Protein AF-A0A9Q0ZYQ1-F1 (afdb_monomer_lite)

pLDDT: mean 97.31, std 2.6, range [81.38, 98.81]

Organism: Salix viminalis (NCBI:txid40686)

Secondary structure (DSSP, 8-state):
----S----GGGHHHHHHHHHHHHTTS-HHHHHHHHHHHHHHHSTHHHHHHHHHHHHHHHHTSHHHHHHHHHHHTTS----TTS----

Structure (mmCIF, N/CA/C/O backbone):
data_AF-A0A9Q0ZYQ1-F1
#
_entry.id   AF-A0A9Q0ZYQ1-F1
#
loop_
_atom_site.group_PDB
_atom_site.id
_atom_site.type_symbol
_atom_site.label_atom_id
_atom_site.label_alt_id
_atom_site.label_comp_id
_atom_site.label_asym_id
_atom_site.label_entity_id
_atom_site.label_seq_id
_atom_site.pdbx_PDB_ins_code
_atom_site.Cartn_x
_atom_site.Cartn_y
_atom_site.Cartn_z
_atom_site.occupancy
_atom_site.B_iso_or_equiv
_atom_site.auth_seq_id
_atom_site.auth_comp_id
_atom_site.auth_asym_id
_atom_site.auth_atom_id
_atom_site.pdbx_PDB_model_num
ATOM 1 N N . MET A 1 1 ? -25.896 3.856 12.220 1.00 81.38 1 MET A N 1
ATOM 2 C CA . MET A 1 1 ? -25.075 5.082 12.087 1.00 81.38 1 MET A CA 1
ATOM 3 C C . MET A 1 1 ? -23.605 4.783 11.785 1.00 81.38 1 MET A C 1
ATOM 5 O O . MET A 1 1 ? -22.977 5.650 11.210 1.00 81.38 1 MET A O 1
ATOM 9 N N . GLY A 1 2 ? -23.045 3.608 12.132 1.00 94.94 2 GLY A N 1
ATOM 10 C CA . GLY A 1 2 ? -21.763 3.110 11.582 1.00 94.94 2 GLY A CA 1
ATOM 11 C C . GLY A 1 2 ? -20.495 3.918 11.895 1.00 94.94 2 GLY A C 1
ATOM 12 O O . GLY A 1 2 ? -19.431 3.574 11.406 1.00 94.94 2 GLY A O 1
ATOM 13 N N . LEU A 1 3 ? -20.607 4.978 12.697 1.00 97.38 3 LEU A N 1
ATOM 14 C CA . LEU A 1 3 ? -19.542 5.954 12.931 1.00 97.38 3 LEU A CA 1
ATOM 15 C C . LEU A 1 3 ? -18.413 5.434 13.836 1.00 97.38 3 LEU A C 1
ATOM 17 O O . LEU A 1 3 ? -17.313 5.971 13.808 1.00 97.38 3 LEU A O 1
ATOM 21 N N . VAL A 1 4 ? -18.681 4.403 14.644 1.00 97.81 4 VAL A N 1
ATOM 22 C CA . VAL A 1 4 ? -17.708 3.785 15.556 1.00 97.81 4 VAL A CA 1
ATOM 23 C C . VAL A 1 4 ? -17.643 2.279 15.319 1.00 97.81 4 VAL A C 1
ATOM 25 O O . VAL A 1 4 ? -18.669 1.650 15.058 1.00 97.81 4 VAL A O 1
ATOM 28 N N . ASN A 1 5 ? -16.446 1.695 15.426 1.00 98.06 5 ASN A N 1
ATOM 29 C CA . ASN A 1 5 ? -16.241 0.255 15.233 1.00 98.06 5 ASN A CA 1
ATOM 30 C C . ASN A 1 5 ? -16.650 -0.585 16.454 1.00 98.06 5 ASN A C 1
ATOM 32 O O . ASN A 1 5 ? -17.131 -1.701 16.284 1.00 98.06 5 ASN A O 1
ATOM 36 N N . THR A 1 6 ? -16.446 -0.079 17.676 1.00 98.00 6 THR A N 1
ATOM 37 C CA . THR A 1 6 ? -16.764 -0.783 18.931 1.00 98.00 6 THR A CA 1
ATOM 38 C C . THR A 1 6 ? -17.021 0.202 20.078 1.00 98.00 6 THR A C 1
ATOM 40 O O . THR A 1 6 ? -16.642 1.370 19.987 1.00 98.00 6 THR A O 1
ATOM 43 N N . VAL A 1 7 ? -17.666 -0.263 21.152 1.00 98.12 7 VAL A N 1
ATOM 44 C CA . VAL A 1 7 ? -17.953 0.506 22.376 1.00 98.12 7 VAL A CA 1
ATOM 45 C C . VAL A 1 7 ? -17.489 -0.300 23.586 1.00 98.12 7 VAL A C 1
ATOM 47 O O . VAL A 1 7 ? -17.830 -1.474 23.715 1.00 98.12 7 VAL A O 1
ATOM 50 N N . VAL A 1 8 ? -16.730 0.334 24.482 1.00 98.38 8 VAL A N 1
ATOM 51 C CA . VAL A 1 8 ? -16.186 -0.277 25.706 1.00 98.38 8 VAL A CA 1
ATOM 52 C C . VAL A 1 8 ? -16.364 0.656 26.912 1.00 98.38 8 VAL A C 1
ATOM 54 O O . VAL A 1 8 ? -16.510 1.864 26.712 1.00 98.38 8 VAL A O 1
ATOM 57 N N . PRO A 1 9 ? -16.356 0.139 28.161 1.00 98.62 9 PRO A N 1
ATOM 58 C CA . PRO A 1 9 ? -16.299 0.978 29.359 1.00 98.62 9 PRO A CA 1
ATOM 59 C C . PRO A 1 9 ? -15.094 1.924 29.327 1.00 98.62 9 PRO A C 1
ATOM 61 O O . PRO A 1 9 ? -14.036 1.546 28.823 1.00 98.62 9 PRO A O 1
ATOM 64 N N . LEU A 1 10 ? -15.240 3.125 29.897 1.00 98.50 10 LEU A N 1
ATOM 65 C CA . LEU A 1 10 ? -14.194 4.156 29.891 1.00 98.50 10 LEU A CA 1
ATOM 66 C C . LEU A 1 10 ? -12.858 3.630 30.439 1.00 98.50 10 LEU A C 1
ATOM 68 O O . LEU A 1 10 ? -11.822 3.843 29.814 1.00 98.50 10 LEU A O 1
ATOM 72 N N . ASP A 1 11 ? -12.904 2.863 31.530 1.00 98.56 11 ASP A N 1
ATOM 73 C CA . ASP A 1 11 ? -11.722 2.282 32.184 1.00 98.56 11 ASP A CA 1
ATOM 74 C C . ASP A 1 11 ? -10.956 1.284 31.291 1.00 98.56 11 ASP A C 1
ATOM 76 O O . ASP A 1 11 ? -9.775 1.029 31.513 1.00 98.56 11 ASP A O 1
ATOM 80 N N . ASN A 1 12 ? -11.600 0.753 30.243 1.00 98.50 12 ASN A N 1
ATOM 81 C CA . ASN A 1 12 ? -11.018 -0.218 29.311 1.00 98.50 12 ASN A CA 1
ATOM 82 C C . ASN A 1 12 ? -10.648 0.396 27.948 1.00 98.50 12 ASN A C 1
ATOM 84 O O . ASN A 1 12 ? -10.149 -0.321 27.075 1.00 98.50 12 ASN A O 1
ATOM 88 N N . LEU A 1 13 ? -10.898 1.694 27.731 1.00 98.75 13 LEU A N 1
ATOM 89 C CA . LEU A 1 13 ? -10.747 2.341 26.423 1.00 98.75 13 LEU A CA 1
ATOM 90 C C . LEU A 1 13 ? -9.327 2.201 25.861 1.00 98.75 13 LEU A C 1
ATOM 92 O O . LEU A 1 13 ? -9.148 1.805 24.707 1.00 98.75 13 LEU A O 1
ATOM 96 N N . GLU A 1 14 ? -8.311 2.485 26.677 1.00 98.69 14 GLU A N 1
ATOM 97 C CA . GLU A 1 14 ? -6.913 2.369 26.253 1.00 98.69 14 GLU A CA 1
ATOM 98 C C . GLU A 1 14 ? -6.529 0.908 25.989 1.00 98.69 14 GLU A C 1
ATOM 100 O O . GLU A 1 14 ? -5.894 0.606 24.978 1.00 98.69 14 GLU A O 1
ATOM 105 N N . GLN A 1 15 ? -6.967 -0.013 26.853 1.00 98.75 15 GLN A N 1
ATOM 106 C CA . GLN A 1 15 ? -6.653 -1.433 26.721 1.00 98.75 15 GLN A CA 1
ATOM 107 C C . GLN A 1 15 ? -7.185 -2.012 25.404 1.00 98.75 15 GLN A C 1
ATOM 109 O O . GLN A 1 15 ? -6.437 -2.693 24.693 1.00 98.75 15 GLN A O 1
ATOM 114 N N . GLU A 1 16 ? -8.445 -1.728 25.054 1.00 98.69 16 GLU A N 1
ATOM 115 C CA . GLU A 1 16 ? -9.023 -2.199 23.790 1.00 98.69 16 GLU A CA 1
ATOM 116 C C . GLU A 1 16 ? -8.360 -1.502 22.591 1.00 98.69 16 GLU A C 1
ATOM 118 O O . GLU A 1 16 ? -8.018 -2.163 21.612 1.00 98.69 16 GLU A O 1
ATOM 123 N N . THR A 1 17 ? -8.062 -0.202 22.687 1.00 98.81 17 THR A N 1
ATOM 124 C CA . THR A 1 17 ? -7.363 0.535 21.616 1.00 98.81 17 THR A CA 1
ATOM 125 C C . THR A 1 17 ? -5.982 -0.065 21.327 1.00 98.81 17 THR A C 1
ATOM 127 O O . THR A 1 17 ? -5.648 -0.370 20.179 1.00 98.81 17 THR A O 1
ATOM 130 N N . VAL A 1 18 ? -5.172 -0.300 22.364 1.00 98.81 18 VAL A N 1
ATOM 131 C CA . VAL A 1 18 ? -3.826 -0.879 22.224 1.00 98.81 18 VAL A CA 1
ATOM 132 C C . VAL A 1 18 ? -3.888 -2.309 21.690 1.00 98.81 18 VAL A C 1
ATOM 134 O O . VAL A 1 18 ? -3.016 -2.709 20.913 1.00 98.81 18 VAL A O 1
ATOM 137 N N . LYS A 1 19 ? -4.906 -3.086 22.071 1.00 98.81 19 LYS A N 1
ATOM 138 C CA . LYS A 1 19 ? -5.135 -4.422 21.512 1.00 98.81 19 LYS A CA 1
ATOM 139 C C . LYS A 1 19 ? -5.319 -4.361 19.991 1.00 98.81 19 LYS A C 1
ATOM 141 O O . LYS A 1 19 ? -4.595 -5.064 19.290 1.00 98.81 19 LYS A O 1
ATOM 146 N N . TRP A 1 20 ? -6.171 -3.472 19.480 1.00 98.81 20 TRP A N 1
ATOM 147 C CA . TRP A 1 20 ? -6.371 -3.299 18.034 1.00 98.81 20 TRP A CA 1
ATOM 148 C C . TRP A 1 20 ? -5.090 -2.847 17.325 1.00 98.81 20 TRP A C 1
ATOM 150 O O . TRP A 1 20 ? -4.711 -3.413 16.299 1.00 98.81 20 TRP A O 1
ATOM 160 N N . CYS A 1 21 ? -4.353 -1.892 17.904 1.00 98.75 21 CYS A N 1
ATOM 161 C CA . CYS A 1 21 ? -3.050 -1.480 17.374 1.00 98.75 21 CYS A CA 1
ATOM 162 C C . CYS A 1 21 ? -2.078 -2.666 17.268 1.00 98.75 21 CYS A C 1
ATOM 164 O O . CYS A 1 21 ? -1.407 -2.835 16.249 1.00 98.75 21 CYS A O 1
ATOM 166 N N . ARG A 1 22 ? -2.017 -3.522 18.296 1.00 98.69 22 ARG A N 1
ATOM 167 C CA . ARG A 1 22 ? -1.171 -4.726 18.296 1.00 98.69 22 ARG A CA 1
ATOM 168 C C . ARG A 1 22 ? -1.613 -5.757 17.264 1.00 98.69 22 ARG A C 1
ATOM 170 O O . ARG A 1 22 ? -0.756 -6.465 16.747 1.00 98.69 22 ARG A O 1
ATOM 177 N N . GLU A 1 23 ? -2.904 -5.864 16.972 1.00 98.69 23 GLU A N 1
ATOM 178 C CA . GLU A 1 23 ? -3.409 -6.728 15.901 1.00 98.69 23 GLU A CA 1
ATOM 179 C C . GLU A 1 23 ? -2.982 -6.205 14.521 1.00 98.69 23 GLU A C 1
ATOM 181 O O . GLU A 1 23 ? -2.474 -6.979 13.712 1.00 98.69 23 GLU A O 1
ATOM 186 N N . ILE A 1 24 ? -3.065 -4.890 14.283 1.00 98.69 24 ILE A N 1
ATOM 187 C CA . ILE A 1 24 ? -2.588 -4.258 13.039 1.00 98.69 24 ILE A CA 1
ATOM 188 C C . ILE A 1 24 ? -1.077 -4.458 12.859 1.00 98.69 24 ILE A C 1
ATOM 190 O O . ILE A 1 24 ? -0.634 -4.801 11.763 1.00 98.69 24 ILE A O 1
ATOM 194 N N . LEU A 1 25 ? -0.290 -4.301 13.930 1.00 98.56 25 LEU A N 1
ATOM 195 C CA . LEU A 1 25 ? 1.173 -4.445 13.901 1.00 98.56 25 LEU A CA 1
ATOM 196 C C . LEU A 1 25 ? 1.663 -5.858 13.546 1.00 98.56 25 LEU A C 1
ATOM 198 O O . LEU A 1 25 ? 2.829 -6.020 13.197 1.00 98.56 25 LEU A O 1
ATOM 202 N N . ARG A 1 26 ? 0.802 -6.880 13.621 1.00 98.44 26 ARG A N 1
ATOM 203 C CA . ARG A 1 26 ? 1.139 -8.248 13.187 1.00 98.44 26 ARG A CA 1
ATOM 204 C C . ARG A 1 26 ? 1.021 -8.444 11.673 1.00 98.44 26 ARG A C 1
ATOM 206 O O . ARG A 1 26 ? 1.461 -9.473 11.168 1.00 98.44 26 ARG A O 1
ATOM 213 N N . ASN A 1 27 ? 0.429 -7.491 10.955 1.00 98.62 27 ASN A N 1
ATOM 214 C CA . ASN A 1 27 ? 0.193 -7.581 9.516 1.00 98.62 27 ASN A CA 1
ATOM 215 C C . ASN A 1 27 ? 1.321 -6.926 8.707 1.00 98.62 27 ASN A C 1
ATOM 217 O O . ASN A 1 27 ? 2.113 -6.143 9.227 1.00 98.62 27 ASN A O 1
ATOM 221 N N . SER A 1 28 ? 1.374 -7.216 7.402 1.00 98.38 28 SER A N 1
ATOM 222 C CA . SER A 1 28 ? 2.342 -6.599 6.483 1.00 98.38 28 SER A CA 1
ATOM 223 C C . SER A 1 28 ? 2.131 -5.079 6.390 1.00 98.38 28 SER A C 1
ATOM 225 O O . SER A 1 28 ? 1.083 -4.651 5.892 1.00 98.38 28 SER A O 1
ATOM 227 N N . PRO A 1 29 ? 3.120 -4.241 6.769 1.00 98.25 29 PRO A N 1
ATOM 228 C CA . PRO A 1 29 ? 2.994 -2.787 6.660 1.00 98.25 29 PRO A CA 1
ATOM 229 C C . PRO A 1 29 ? 2.780 -2.317 5.214 1.00 98.25 29 PRO A C 1
ATOM 231 O O . PRO A 1 29 ? 2.024 -1.377 4.968 1.00 98.25 29 PRO A O 1
ATOM 234 N N . THR A 1 30 ? 3.395 -3.005 4.243 1.00 97.88 30 THR A N 1
ATOM 235 C CA . THR A 1 30 ? 3.212 -2.733 2.810 1.00 97.88 30 THR A CA 1
ATOM 236 C C . THR A 1 30 ? 1.783 -3.031 2.362 1.00 97.88 30 THR A C 1
ATOM 238 O O . THR A 1 30 ? 1.194 -2.236 1.634 1.00 97.88 30 THR A O 1
ATOM 241 N N . ALA A 1 31 ? 1.188 -4.134 2.823 1.00 98.31 31 ALA A N 1
ATOM 242 C CA . ALA A 1 31 ? -0.197 -4.451 2.483 1.00 98.31 31 ALA A CA 1
ATOM 243 C C . ALA A 1 31 ? -1.165 -3.420 3.081 1.00 98.31 31 ALA A C 1
ATOM 245 O O . ALA A 1 31 ? -2.032 -2.912 2.373 1.00 98.31 31 ALA A O 1
ATOM 246 N N . ILE A 1 32 ? -0.974 -3.050 4.353 1.00 98.50 32 ILE A N 1
ATOM 247 C CA . ILE A 1 32 ? -1.825 -2.071 5.042 1.00 98.50 32 ILE A CA 1
ATOM 248 C C . ILE A 1 32 ? -1.803 -0.709 4.337 1.00 98.50 32 ILE A C 1
ATOM 250 O O . ILE A 1 32 ? -2.867 -0.136 4.100 1.00 98.50 32 ILE A O 1
ATOM 254 N N . ARG A 1 33 ? -0.626 -0.195 3.945 1.00 98.06 33 ARG A N 1
ATOM 255 C CA . ARG A 1 33 ? -0.557 1.099 3.239 1.00 98.06 33 ARG A CA 1
ATOM 256 C C . ARG A 1 33 ? -1.218 1.060 1.858 1.00 98.06 33 ARG A C 1
ATOM 258 O O . ARG A 1 33 ? -1.902 2.013 1.503 1.00 98.06 33 ARG A O 1
ATOM 265 N N . VAL A 1 34 ? -1.057 -0.033 1.103 1.00 98.31 34 VAL A N 1
ATOM 266 C CA . VAL A 1 34 ? -1.686 -0.183 -0.222 1.00 98.31 34 VAL A CA 1
ATOM 267 C C . VAL A 1 34 ? -3.203 -0.238 -0.076 1.00 98.31 34 VAL A C 1
ATOM 269 O O . VAL A 1 34 ? -3.904 0.502 -0.763 1.00 98.31 34 VAL A O 1
ATOM 272 N N . LEU A 1 35 ? -3.708 -1.044 0.863 1.00 98.44 35 LEU A N 1
ATOM 273 C CA . LEU A 1 35 ? -5.142 -1.155 1.134 1.00 98.44 35 LEU A CA 1
ATOM 274 C C . LEU A 1 35 ? -5.746 0.182 1.566 1.00 98.44 35 LEU A C 1
ATOM 276 O O . LEU A 1 35 ? -6.795 0.556 1.055 1.00 98.44 35 LEU A O 1
ATOM 280 N N . LYS A 1 36 ? -5.067 0.939 2.437 1.00 98.38 36 LYS A N 1
ATOM 281 C CA . LYS A 1 36 ? -5.518 2.283 2.820 1.00 98.38 36 LYS A CA 1
ATOM 282 C C . LYS A 1 36 ? -5.629 3.210 1.605 1.00 98.38 36 LYS A C 1
ATOM 284 O O . LYS A 1 36 ? -6.675 3.820 1.418 1.00 98.38 36 LYS A O 1
ATOM 289 N N . SE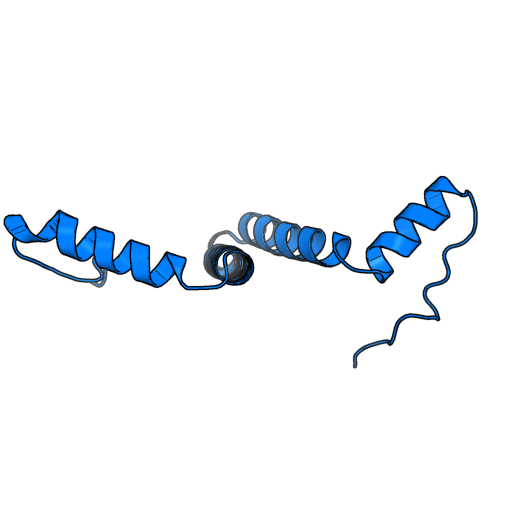R A 1 37 ? -4.602 3.260 0.752 1.00 98.06 37 SER A N 1
ATOM 290 C CA . SER A 1 37 ? -4.645 4.090 -0.462 1.00 98.06 37 SER A CA 1
ATOM 291 C C . SER A 1 37 ? -5.720 3.641 -1.458 1.00 98.06 37 SER A C 1
ATOM 293 O O . SER A 1 37 ? -6.341 4.473 -2.107 1.00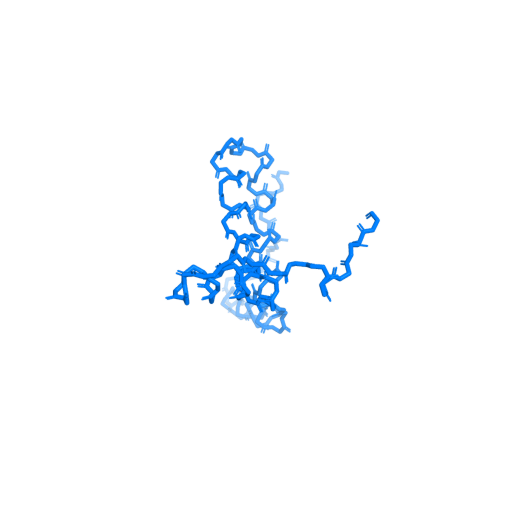 98.06 37 SER A O 1
ATOM 295 N N . ALA A 1 38 ? -5.991 2.335 -1.550 1.00 97.88 38 ALA A N 1
ATOM 296 C CA . ALA A 1 38 ? -7.051 1.803 -2.400 1.00 97.88 38 ALA A CA 1
ATOM 297 C C . ALA A 1 38 ? -8.450 2.176 -1.884 1.00 97.88 38 ALA A C 1
ATOM 299 O O . ALA A 1 38 ? -9.322 2.487 -2.687 1.00 97.88 38 ALA A O 1
ATOM 300 N N . LEU A 1 39 ? -8.651 2.179 -0.560 1.00 97.94 39 LEU A N 1
ATOM 301 C CA . LEU A 1 39 ? -9.894 2.647 0.057 1.00 97.94 39 LEU A CA 1
ATOM 302 C C . LEU A 1 39 ? -10.099 4.150 -0.185 1.00 97.94 39 LEU A C 1
ATOM 304 O O . LEU A 1 39 ? -11.174 4.539 -0.627 1.00 97.94 39 LEU A O 1
ATOM 308 N N . ASN A 1 40 ? -9.062 4.973 0.010 1.00 96.88 40 ASN A N 1
ATOM 309 C CA . ASN A 1 40 ? -9.119 6.416 -0.265 1.00 96.88 40 ASN A CA 1
ATOM 310 C C . ASN A 1 40 ? -9.426 6.720 -1.744 1.00 96.88 40 ASN A C 1
ATOM 312 O O . ASN A 1 40 ? -10.168 7.646 -2.055 1.00 96.88 40 ASN A O 1
ATOM 316 N N . ALA A 1 41 ? -8.882 5.927 -2.676 1.00 97.56 41 ALA A N 1
ATOM 317 C CA . ALA A 1 41 ? -9.054 6.132 -4.117 1.00 97.56 41 ALA A CA 1
ATOM 318 C C . ALA A 1 41 ? -10.505 6.062 -4.610 1.00 97.56 41 ALA A C 1
ATOM 320 O O . ALA A 1 41 ? -10.790 6.587 -5.686 1.00 97.56 41 ALA A O 1
ATOM 321 N N . VAL A 1 42 ? -11.409 5.442 -3.847 1.00 96.50 42 VAL A N 1
ATOM 322 C CA . VAL A 1 42 ? -12.838 5.389 -4.185 1.00 96.50 42 VAL A CA 1
ATOM 323 C C . VAL A 1 42 ? -13.475 6.777 -4.105 1.00 96.50 42 VAL A C 1
ATOM 325 O O . VAL A 1 42 ? -14.251 7.137 -4.989 1.00 96.50 42 VAL A O 1
ATOM 328 N N . ASP A 1 43 ? -13.107 7.563 -3.092 1.00 96.88 43 ASP A N 1
ATOM 329 C CA . ASP A 1 43 ? -13.761 8.836 -2.777 1.00 96.88 43 ASP A CA 1
ATOM 330 C C . ASP A 1 43 ? -12.926 10.055 -3.215 1.00 96.88 43 ASP A C 1
ATOM 332 O O . ASP A 1 43 ? -13.478 11.077 -3.624 1.00 96.88 43 ASP A O 1
ATOM 336 N N . ASP A 1 44 ? -11.593 9.938 -3.217 1.00 97.06 44 ASP A N 1
ATOM 337 C CA . ASP A 1 44 ? -10.670 11.056 -3.479 1.00 97.06 44 ASP A CA 1
ATOM 338 C C . ASP A 1 44 ? -10.326 11.245 -4.973 1.00 97.06 44 ASP A C 1
ATOM 340 O O . ASP A 1 44 ? -9.527 12.116 -5.346 1.00 97.06 44 ASP A O 1
ATOM 344 N N . GLY A 1 45 ? -10.884 10.409 -5.855 1.00 95.00 45 GLY A N 1
ATOM 345 C CA . GLY A 1 45 ? -10.661 10.464 -7.300 1.00 95.00 45 GLY A CA 1
ATOM 346 C C . GLY A 1 45 ? -9.173 10.446 -7.673 1.00 95.00 45 GLY A C 1
ATOM 347 O O . GLY A 1 45 ? -8.421 9.552 -7.286 1.00 95.00 45 GLY A O 1
ATOM 348 N N . HIS A 1 46 ? -8.716 11.448 -8.434 1.00 97.12 46 HIS A N 1
ATOM 349 C CA . HIS A 1 46 ? -7.319 11.523 -8.883 1.00 97.12 46 HIS A CA 1
ATOM 350 C C . HIS A 1 46 ? -6.303 11.641 -7.738 1.00 97.12 46 HIS A C 1
ATOM 352 O O . HIS A 1 46 ? -5.179 11.165 -7.893 1.00 97.12 46 HIS A O 1
ATOM 358 N N . ALA A 1 47 ? -6.670 12.243 -6.603 1.00 97.56 47 ALA A N 1
ATOM 359 C CA . ALA A 1 47 ? -5.761 12.353 -5.464 1.00 97.56 47 ALA A CA 1
ATOM 360 C C . ALA A 1 47 ? -5.511 10.977 -4.824 1.00 97.56 47 ALA A C 1
ATOM 362 O O . ALA A 1 47 ? -4.362 10.593 -4.605 1.00 97.56 47 ALA A O 1
ATOM 363 N N . GLY A 1 48 ? -6.562 10.178 -4.626 1.00 96.94 48 GLY A N 1
ATOM 364 C CA . GLY A 1 48 ? -6.401 8.818 -4.110 1.00 96.94 48 GLY A CA 1
ATOM 365 C C . GLY A 1 48 ? -5.720 7.875 -5.113 1.00 96.94 48 GLY A C 1
ATOM 366 O O . GLY A 1 48 ? -4.869 7.070 -4.727 1.00 96.94 48 GLY A O 1
ATOM 367 N N . LEU A 1 49 ? -5.980 8.033 -6.421 1.00 98.00 49 LEU A N 1
ATOM 368 C CA . LEU A 1 49 ? -5.223 7.317 -7.460 1.00 98.00 49 LEU A CA 1
ATOM 369 C C . LEU A 1 49 ? -3.731 7.669 -7.441 1.00 98.00 49 LEU A C 1
ATOM 371 O O . LEU A 1 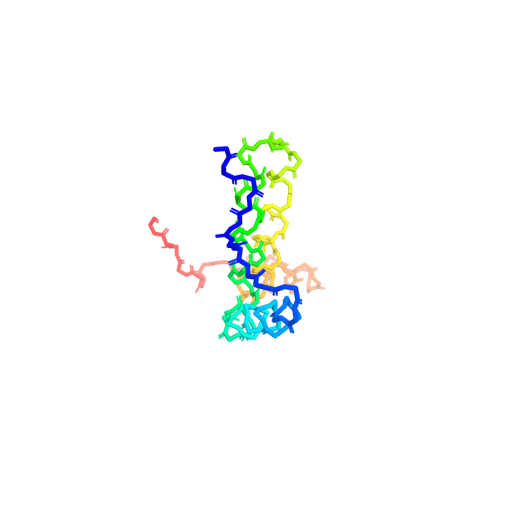49 ? -2.899 6.790 -7.666 1.00 98.00 49 LEU A O 1
ATOM 375 N N . GLN A 1 50 ? -3.377 8.923 -7.152 1.00 98.31 50 GLN A N 1
ATOM 376 C CA . GLN A 1 50 ? -1.984 9.350 -7.034 1.00 98.31 50 GLN A CA 1
ATOM 377 C C . GLN A 1 50 ? -1.280 8.683 -5.841 1.00 98.31 50 GLN A C 1
ATOM 379 O O . GLN A 1 50 ? -0.138 8.241 -5.989 1.00 98.31 50 GLN A O 1
ATOM 384 N N . GLU A 1 51 ? -1.951 8.534 -4.695 1.00 98.00 51 GLU A N 1
ATOM 385 C CA . GLU A 1 51 ? -1.408 7.792 -3.547 1.00 98.00 51 GLU A CA 1
ATOM 386 C C . GLU A 1 51 ? -1.191 6.307 -3.890 1.00 98.00 51 GLU A C 1
ATOM 388 O O . GLU A 1 51 ? -0.105 5.757 -3.665 1.00 98.00 51 GLU A O 1
ATOM 393 N N . LEU A 1 52 ? -2.199 5.665 -4.490 1.00 98.00 52 LEU A N 1
ATOM 394 C CA . LEU A 1 52 ? -2.136 4.254 -4.875 1.00 98.00 52 LEU A CA 1
ATOM 395 C C . LEU A 1 52 ? -1.040 3.994 -5.921 1.00 98.00 52 LEU A C 1
ATOM 397 O O . LEU A 1 52 ? -0.212 3.098 -5.743 1.00 98.00 52 LEU A O 1
ATOM 401 N N . ALA A 1 53 ? -0.981 4.806 -6.980 1.00 98.31 53 ALA A N 1
ATOM 402 C CA . ALA A 1 53 ? 0.047 4.706 -8.015 1.00 98.31 53 ALA A CA 1
ATOM 403 C C . ALA A 1 53 ? 1.455 4.972 -7.455 1.00 98.31 53 ALA A C 1
ATOM 405 O O . ALA A 1 53 ? 2.419 4.317 -7.864 1.00 98.31 53 ALA A O 1
ATOM 406 N N . GLY A 1 54 ? 1.580 5.879 -6.480 1.00 98.31 54 GLY A N 1
ATOM 407 C CA . GLY A 1 54 ? 2.829 6.124 -5.760 1.00 98.31 54 GLY A CA 1
ATOM 408 C C . GLY A 1 54 ? 3.313 4.891 -4.992 1.00 98.31 54 GLY A C 1
ATOM 409 O O . GLY A 1 54 ? 4.484 4.519 -5.098 1.00 98.31 54 GLY A O 1
ATOM 410 N N . ASN A 1 55 ? 2.412 4.201 -4.283 1.00 98.25 55 ASN A N 1
ATOM 411 C CA . ASN A 1 55 ? 2.728 2.938 -3.610 1.00 98.25 55 ASN A CA 1
ATOM 412 C C . ASN A 1 55 ? 3.134 1.840 -4.612 1.00 98.25 55 ASN A C 1
ATOM 414 O O . ASN A 1 55 ? 4.123 1.144 -4.379 1.00 98.25 55 ASN A O 1
ATOM 418 N N . THR A 1 56 ? 2.435 1.714 -5.745 1.00 97.69 56 THR A N 1
ATOM 419 C CA . THR A 1 56 ? 2.794 0.748 -6.802 1.00 97.69 56 THR A CA 1
ATOM 420 C C . THR A 1 56 ? 4.164 1.056 -7.413 1.00 97.69 56 THR A C 1
ATOM 422 O O . THR A 1 56 ? 4.968 0.144 -7.597 1.00 97.69 56 THR A O 1
ATOM 425 N N . THR A 1 57 ? 4.479 2.331 -7.655 1.00 98.06 57 THR A N 1
ATOM 426 C CA . THR A 1 57 ? 5.796 2.758 -8.164 1.00 98.06 57 THR A CA 1
ATOM 427 C C . THR A 1 57 ? 6.912 2.423 -7.175 1.00 98.06 57 THR A C 1
ATOM 429 O O . THR A 1 57 ? 7.960 1.915 -7.571 1.00 98.06 57 THR A O 1
ATOM 432 N N . LEU A 1 58 ? 6.681 2.646 -5.876 1.00 97.44 58 LEU A N 1
ATOM 433 C CA . LEU A 1 58 ? 7.632 2.278 -4.826 1.00 97.44 58 LEU A CA 1
ATOM 434 C C . LEU A 1 58 ? 7.908 0.767 -4.813 1.00 97.44 58 LEU A C 1
ATOM 436 O O . LEU A 1 58 ? 9.063 0.360 -4.698 1.00 97.44 58 LEU A O 1
ATOM 440 N N . ILE A 1 59 ? 6.866 -0.060 -4.953 1.00 97.50 59 ILE A N 1
ATOM 441 C CA . ILE A 1 59 ? 7.007 -1.522 -5.034 1.00 97.50 59 ILE A CA 1
ATOM 442 C C . ILE A 1 59 ? 7.782 -1.915 -6.298 1.00 97.50 59 ILE A C 1
ATOM 444 O O . ILE A 1 59 ? 8.692 -2.739 -6.219 1.00 97.50 59 ILE A O 1
ATOM 448 N N . TYR A 1 60 ? 7.479 -1.296 -7.443 1.00 97.44 60 TYR A N 1
ATOM 449 C CA . TYR A 1 60 ? 8.177 -1.545 -8.707 1.00 97.44 60 TYR A CA 1
ATOM 450 C C . TYR A 1 60 ? 9.677 -1.229 -8.624 1.00 97.44 60 TYR A C 1
ATOM 452 O O . TYR A 1 60 ? 10.497 -2.019 -9.091 1.00 97.44 60 TYR A O 1
ATOM 460 N N . TYR A 1 61 ? 10.066 -0.136 -7.963 1.00 96.94 61 TYR A N 1
ATOM 461 C CA . TYR A 1 61 ? 11.481 0.193 -7.741 1.00 96.94 61 TYR A CA 1
ATOM 462 C C . TYR A 1 61 ? 12.231 -0.821 -6.867 1.00 96.94 61 TYR A C 1
ATOM 464 O O . TYR A 1 61 ? 13.458 -0.851 -6.906 1.00 96.94 61 TYR A O 1
ATOM 472 N N . GLY A 1 62 ? 11.522 -1.669 -6.118 1.00 95.50 62 GLY A N 1
ATOM 473 C CA . GLY A 1 62 ? 12.106 -2.800 -5.395 1.00 95.50 62 GLY A CA 1
ATOM 474 C C . GLY A 1 62 ? 12.343 -4.052 -6.249 1.00 95.50 62 GLY A C 1
ATOM 475 O O . GLY A 1 62 ? 12.811 -5.055 -5.716 1.00 95.50 62 GLY A O 1
ATOM 476 N N . THR A 1 63 ? 12.004 -4.035 -7.541 1.00 97.25 63 THR A N 1
ATOM 477 C CA . THR A 1 63 ? 12.159 -5.187 -8.444 1.00 97.25 63 THR A CA 1
ATOM 478 C C . THR A 1 63 ? 13.461 -5.132 -9.245 1.00 97.25 63 THR A C 1
ATOM 480 O O . THR A 1 63 ? 14.063 -4.071 -9.446 1.00 97.25 63 THR A O 1
ATOM 483 N N . GLU A 1 64 ? 13.888 -6.289 -9.756 1.00 97.44 64 GLU A N 1
ATOM 484 C CA . GLU A 1 64 ? 15.022 -6.374 -10.684 1.00 97.44 64 GLU A CA 1
ATOM 485 C C . GLU A 1 64 ? 14.736 -5.653 -12.011 1.00 97.44 64 GLU A C 1
ATOM 487 O O . GLU A 1 64 ? 15.631 -5.022 -12.569 1.00 97.44 64 GLU A O 1
ATOM 492 N N . GLU A 1 65 ? 13.484 -5.677 -12.480 1.00 97.50 65 GLU A N 1
ATOM 493 C CA . GLU A 1 65 ? 13.049 -4.964 -13.688 1.00 97.50 65 GLU A CA 1
ATOM 494 C C . GLU A 1 65 ? 13.182 -3.446 -13.528 1.00 97.50 65 GLU A C 1
ATOM 496 O O . GLU A 1 65 ? 13.804 -2.780 -14.361 1.00 97.50 65 GLU A O 1
ATOM 501 N N . GLY A 1 66 ? 12.707 -2.900 -12.403 1.00 96.62 66 GLY A N 1
ATOM 502 C CA . GLY A 1 66 ? 12.906 -1.489 -12.067 1.00 96.62 66 GLY A CA 1
ATOM 503 C C . GLY A 1 66 ? 14.387 -1.112 -11.937 1.00 96.62 66 GLY A C 1
ATOM 504 O O . GLY A 1 66 ? 14.801 -0.030 -12.365 1.00 96.62 66 GLY A O 1
ATOM 505 N N . SER A 1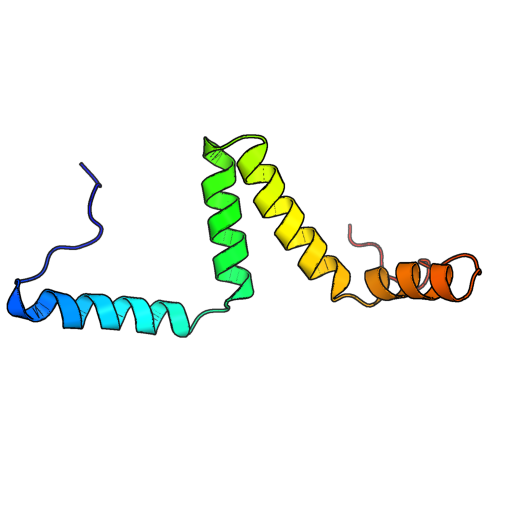 67 ? 15.204 -2.021 -11.398 1.00 97.31 67 SER A N 1
ATOM 506 C CA . SER A 1 67 ? 16.648 -1.817 -11.239 1.00 97.31 67 SER A CA 1
ATOM 507 C C . SER A 1 67 ? 17.400 -1.811 -12.575 1.00 97.31 67 SER A C 1
ATOM 509 O O . SER A 1 67 ? 18.298 -0.986 -12.750 1.00 97.31 67 SER A O 1
ATOM 511 N N . GLU A 1 68 ? 17.019 -2.662 -13.534 1.00 97.94 68 GLU A N 1
ATOM 512 C CA . GLU A 1 68 ? 17.621 -2.718 -14.876 1.00 97.94 68 GLU A CA 1
ATOM 513 C C . GLU A 1 68 ? 17.498 -1.382 -15.609 1.00 97.94 68 GLU A C 1
ATOM 515 O O . GLU A 1 68 ? 18.490 -0.879 -16.137 1.00 97.94 68 GLU A O 1
ATOM 520 N N . GLY A 1 69 ? 16.307 -0.775 -15.604 1.00 96.44 69 GLY A N 1
ATOM 521 C CA . GLY A 1 69 ? 16.096 0.513 -16.269 1.00 96.44 69 GLY A CA 1
ATOM 522 C C . GLY A 1 69 ? 16.997 1.612 -15.697 1.00 96.44 69 GLY A C 1
ATOM 523 O O . GLY A 1 69 ? 17.624 2.367 -16.445 1.00 96.44 69 GLY A O 1
ATOM 524 N N . LYS A 1 70 ? 17.123 1.662 -14.364 1.00 96.31 70 LYS A N 1
ATOM 525 C CA . LYS A 1 70 ? 18.017 2.603 -13.677 1.00 96.31 70 LYS 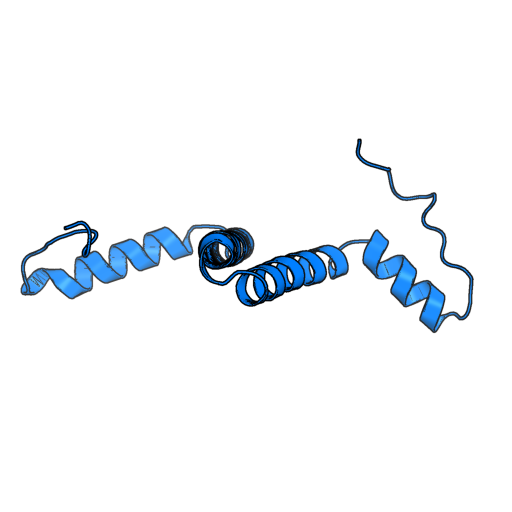A CA 1
ATOM 526 C C . LYS A 1 70 ? 19.489 2.337 -14.008 1.00 96.31 70 LYS A C 1
ATOM 528 O O . LYS A 1 70 ? 20.222 3.284 -14.293 1.00 96.31 70 LYS A O 1
ATOM 533 N N . ALA A 1 71 ? 19.928 1.080 -13.953 1.00 97.62 71 ALA A N 1
ATOM 534 C CA . ALA A 1 71 ? 21.315 0.701 -14.215 1.00 97.62 71 ALA A CA 1
ATOM 535 C C . ALA A 1 71 ? 21.722 1.027 -15.659 1.00 97.62 71 ALA A C 1
ATOM 537 O O . ALA A 1 71 ? 22.723 1.706 -15.876 1.00 97.62 71 ALA A O 1
ATOM 538 N N . ALA A 1 72 ? 20.894 0.649 -16.635 1.00 98.12 72 ALA A N 1
ATOM 539 C CA . ALA A 1 72 ? 21.138 0.921 -18.048 1.00 98.12 72 ALA A CA 1
ATOM 540 C C . ALA A 1 72 ? 21.285 2.424 -18.341 1.00 98.12 72 ALA A C 1
ATOM 542 O O . ALA A 1 72 ? 22.187 2.826 -19.079 1.00 98.12 72 ALA A O 1
ATOM 543 N N . PHE A 1 73 ? 20.455 3.263 -17.706 1.00 97.94 73 PHE A N 1
ATOM 544 C CA . PHE A 1 73 ? 20.570 4.718 -17.811 1.00 97.94 73 PHE A CA 1
ATOM 545 C C . PHE A 1 73 ? 21.915 5.235 -17.277 1.00 97.94 73 PHE A C 1
ATOM 547 O O . PHE A 1 73 ? 22.587 6.018 -17.952 1.00 97.94 73 PHE A O 1
ATOM 554 N N . MET A 1 74 ? 22.340 4.770 -16.098 1.00 98.00 74 MET A N 1
ATOM 555 C CA . MET A 1 74 ? 23.623 5.160 -15.494 1.00 98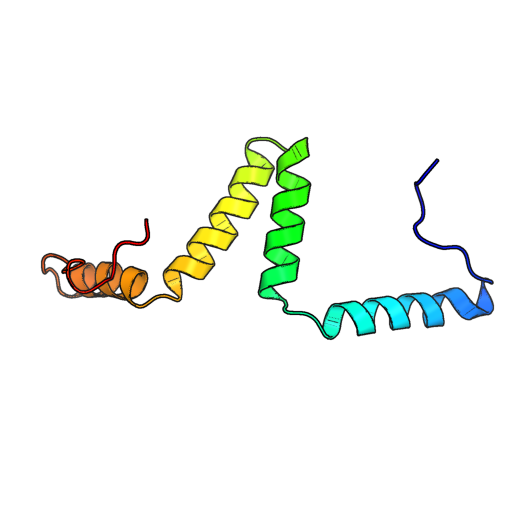.00 74 MET A CA 1
ATOM 556 C C . MET A 1 74 ? 24.826 4.697 -16.323 1.00 98.00 74 MET A C 1
ATOM 558 O O . MET A 1 74 ? 25.811 5.423 -16.453 1.00 98.00 74 MET A O 1
ATOM 562 N N . GLU A 1 75 ? 24.726 3.510 -16.914 1.00 98.19 75 GLU A N 1
ATOM 563 C CA . GLU A 1 75 ? 25.748 2.897 -17.766 1.00 98.19 75 GLU A CA 1
ATOM 564 C C . GLU A 1 75 ? 25.712 3.412 -19.216 1.00 98.19 75 GLU A C 1
ATOM 566 O O . GLU A 1 75 ? 26.577 3.057 -20.015 1.00 98.19 75 GLU A O 1
ATOM 571 N N . ARG A 1 76 ? 24.737 4.266 -19.568 1.00 97.94 76 ARG A N 1
ATOM 572 C CA . ARG A 1 76 ? 24.521 4.812 -20.923 1.00 97.94 76 ARG A CA 1
ATOM 573 C C . ARG A 1 76 ? 24.395 3.733 -22.001 1.00 97.94 76 ARG A C 1
ATOM 575 O O . ARG A 1 76 ? 24.825 3.929 -23.139 1.00 97.94 76 ARG A O 1
ATOM 582 N N . ARG A 1 77 ? 23.781 2.605 -21.650 1.00 98.25 77 ARG A N 1
ATOM 583 C CA . ARG A 1 77 ? 23.460 1.517 -22.578 1.00 98.25 77 ARG A CA 1
ATOM 584 C C . ARG A 1 77 ? 21.944 1.370 -22.731 1.00 98.25 77 ARG A C 1
ATOM 586 O O . ARG A 1 77 ? 21.197 1.799 -21.851 1.00 98.25 77 ARG A O 1
ATOM 593 N N . PRO A 1 78 ? 21.463 0.736 -23.808 1.00 98.00 78 PRO A N 1
ATOM 594 C CA . PRO A 1 78 ? 20.071 0.311 -23.880 1.00 98.00 78 PRO A CA 1
ATOM 595 C C . PRO A 1 78 ? 19.733 -0.672 -22.735 1.00 98.00 78 PRO A C 1
ATOM 597 O O . PRO A 1 78 ? 20.566 -1.535 -22.422 1.00 98.00 78 PRO A O 1
ATOM 600 N N . PRO A 1 79 ? 18.550 -0.566 -22.098 1.00 97.81 79 PRO A N 1
ATOM 601 C CA . PRO A 1 79 ? 18.089 -1.555 -21.127 1.00 97.81 79 PRO A CA 1
ATOM 602 C C . PRO A 1 79 ? 17.688 -2.861 -21.819 1.00 97.81 79 PRO A C 1
ATOM 604 O O . PRO A 1 79 ? 17.138 -2.841 -22.922 1.00 97.81 79 PRO A O 1
ATOM 607 N N . ASP A 1 80 ? 17.912 -3.989 -21.147 1.00 97.56 80 ASP A N 1
ATOM 608 C CA . ASP A 1 80 ? 17.435 -5.299 -21.594 1.00 97.56 80 ASP A CA 1
ATOM 609 C C . ASP A 1 80 ? 16.347 -5.833 -20.656 1.00 97.56 80 ASP A C 1
ATOM 611 O O . ASP A 1 80 ? 16.624 -6.412 -19.603 1.00 97.56 80 ASP A O 1
ATOM 615 N N . PHE A 1 81 ? 15.091 -5.650 -21.069 1.00 97.81 81 PHE A N 1
ATOM 616 C CA . PHE A 1 81 ? 13.924 -6.165 -20.353 1.00 97.81 81 PHE A CA 1
ATOM 617 C C . PHE A 1 81 ? 13.491 -7.564 -20.810 1.00 97.81 81 PHE A C 1
ATOM 619 O O . PHE A 1 81 ? 12.560 -8.129 -20.240 1.00 97.81 81 PHE A O 1
ATOM 626 N N . SER A 1 82 ? 14.137 -8.147 -21.828 1.00 96.69 82 SER A N 1
ATOM 627 C CA . SER A 1 82 ? 13.740 -9.459 -22.365 1.00 96.69 82 SER A CA 1
ATOM 628 C C . SER A 1 82 ? 13.927 -10.599 -21.358 1.00 96.69 82 SER A C 1
ATOM 630 O O . SER A 1 82 ? 13.233 -11.612 -21.434 1.00 96.69 82 SER A O 1
ATOM 632 N N . LYS A 1 83 ? 14.817 -10.398 -20.380 1.00 94.50 83 LYS A N 1
ATOM 633 C CA . LYS A 1 83 ? 15.091 -11.317 -19.271 1.00 94.50 83 LYS A CA 1
ATOM 634 C C . LYS A 1 83 ? 13.979 -11.398 -18.218 1.00 94.50 83 LYS A C 1
ATOM 636 O O . LYS A 1 83 ? 14.001 -12.319 -17.406 1.00 94.50 83 LYS A O 1
ATOM 641 N N . PHE A 1 84 ? 13.018 -10.470 -18.213 1.00 96.44 84 PHE A N 1
ATOM 642 C CA . PHE A 1 84 ? 11.922 -10.467 -17.242 1.00 96.44 84 PHE A CA 1
ATOM 643 C C . PHE A 1 84 ? 10.659 -11.114 -17.828 1.00 96.44 84 PHE A C 1
ATOM 645 O O . PHE A 1 84 ? 10.256 -10.793 -18.951 1.00 96.44 84 PHE A O 1
ATOM 652 N N . PRO A 1 85 ? 10.006 -12.034 -17.095 1.00 94.94 85 PRO A N 1
ATOM 653 C CA . PRO A 1 85 ? 8.825 -12.722 -17.593 1.00 94.94 85 PRO A CA 1
ATOM 654 C C . PRO A 1 85 ? 7.637 -11.762 -17.699 1.00 94.94 85 PRO A C 1
ATOM 656 O O . PRO A 1 85 ? 7.252 -11.114 -16.725 1.00 94.94 85 PRO A O 1
ATOM 659 N N . ARG A 1 86 ? 6.994 -11.732 -18.869 1.00 94.81 86 ARG A N 1
ATOM 660 C CA . ARG A 1 86 ? 5.726 -11.016 -19.058 1.00 94.81 86 ARG A CA 1
ATOM 661 C C . ARG A 1 86 ? 4.602 -11.825 -18.420 1.00 94.81 86 ARG A C 1
ATOM 663 O O . ARG A 1 86 ? 4.338 -12.951 -18.841 1.00 94.81 86 ARG A O 1
ATOM 670 N N . ARG A 1 87 ? 3.971 -11.264 -17.389 1.00 92.44 87 ARG A N 1
ATOM 671 C CA . ARG A 1 87 ? 2.768 -11.849 -16.784 1.00 92.44 87 ARG A CA 1
ATOM 672 C C . ARG A 1 87 ? 1.563 -11.617 -17.716 1.00 92.44 87 ARG A C 1
ATOM 674 O O . ARG A 1 87 ? 1.567 -10.598 -18.408 1.00 92.44 87 ARG A O 1
ATOM 681 N N . PRO A 1 88 ? 0.616 -12.568 -17.788 1.00 82.56 88 PRO A N 1
ATOM 682 C CA . PRO A 1 88 ? -0.569 -12.466 -18.640 1.00 82.56 88 PRO A CA 1
ATOM 683 C C . PRO A 1 88 ? -1.507 -11.333 -18.218 1.00 82.56 88 PRO A C 1
ATOM 685 O O . PRO A 1 88 ? -1.493 -10.969 -17.018 1.00 82.56 88 PRO A O 1
#

InterPro domains:
  IPR001753 Enoyl-CoA hydratase/isomerase-like domain [PF00378] (1-82)
  IPR014748 Enoyl-CoA hydratase, C-terminal [G3DSA:1.10.12.10] (26-76)
  IPR029045 ClpP/crotonase-like domain superfamily [SSF52096] (1-84)

Sequence (88 aa):
MGLVNTVVPLDNLEQETVKWCREILRNSPTAIRVLKSALNAVDDGHAGLQELAGNTTLIYYGTEEGSEGKAAFMERRPPDFSKFPRRP

Radius of gyration: 20.51 Å; chains: 1; bounding box: 51×25×56 Å

Foldseek 3Di:
DPPDDDDDPPVCVVVVVVVVVVVVVVDDPLVVQLVVLVVCCVPVPVVSVVSNVVSVVVVCCVDPLVVQVVVCVVVVHDGDPVPPDDDD